Protein AF-A0A1B6YC57-F1 (afdb_monomer_lite)

Foldseek 3Di:
DDDPPPVPFQAAPCVPPVCVVVDDFFFKKKFFAVCQQCNVPRDDPVNQVVQDDVPDPGRIFIWGFHDADSRQKTWTQGPVRDIDITRNVRRVVRMDRPRVVVVVVVVVVVVVVVVVVVVVVVVVVVVVVVCVVCPPPPD

Sequence (139 aa):
MGFFKNDKKNKPPHTWYPAILHWQEGDTIYCRNISRAFGYKNAKTEDILKYMKPNEVIGKVRFIYKSINKDGSIYLTDPDDHLVQFEFWRFIKVSTNETLKSRLVEQKQQDSEGYMELMKNFQNAYNELEESDNPKRLK

Structure (mmCIF, N/CA/C/O backbone):
data_AF-A0A1B6YC57-F1
#
_entry.id   AF-A0A1B6YC57-F1
#
loop_
_atom_site.group_PDB
_atom_site.id
_atom_site.type_symbol
_atom_site.label_atom_id
_atom_site.label_alt_id
_atom_site.label_comp_id
_atom_site.label_asym_id
_atom_site.label_entity_id
_atom_site.label_seq_id
_atom_site.pdbx_PDB_ins_code
_atom_site.Cartn_x
_atom_site.Cartn_y
_atom_site.Cartn_z
_atom_site.occupancy
_atom_site.B_iso_or_equiv
_atom_site.auth_seq_id
_atom_site.auth_comp_id
_atom_site.auth_asym_id
_atom_site.auth_atom_id
_atom_site.pdbx_PDB_model_num
ATOM 1 N N . MET A 1 1 ? 25.781 -25.437 -7.365 1.00 37.38 1 MET A N 1
ATOM 2 C CA . MET A 1 1 ? 25.018 -24.183 -7.549 1.00 37.38 1 MET A CA 1
ATOM 3 C C . MET A 1 1 ? 23.542 -24.490 -7.343 1.00 37.38 1 MET A C 1
ATOM 5 O O . MET A 1 1 ? 22.966 -25.198 -8.156 1.00 37.38 1 MET A O 1
ATOM 9 N N . GLY A 1 2 ? 22.953 -24.062 -6.224 1.00 39.22 2 GLY A N 1
ATOM 10 C CA . GLY A 1 2 ? 21.532 -24.294 -5.954 1.00 39.22 2 GLY A CA 1
ATOM 11 C C . GLY A 1 2 ? 20.671 -23.352 -6.791 1.00 39.22 2 GLY A C 1
ATOM 12 O O . GLY A 1 2 ? 20.782 -22.134 -6.656 1.00 39.22 2 GLY A O 1
ATOM 13 N N . PHE A 1 3 ? 19.825 -23.901 -7.662 1.00 46.03 3 PHE A N 1
ATOM 14 C CA . PHE A 1 3 ? 18.772 -23.134 -8.318 1.00 46.03 3 PHE A CA 1
ATOM 15 C C . PHE A 1 3 ? 17.812 -22.628 -7.239 1.00 46.03 3 PHE A C 1
ATOM 17 O O . PHE A 1 3 ? 17.027 -23.401 -6.694 1.00 46.03 3 PHE A O 1
ATOM 24 N N . PHE A 1 4 ? 17.874 -21.334 -6.918 1.00 51.34 4 PHE A N 1
ATOM 25 C CA . PHE A 1 4 ? 16.827 -20.671 -6.146 1.00 51.34 4 PHE A CA 1
ATOM 26 C C . PHE A 1 4 ? 15.519 -20.769 -6.943 1.00 51.34 4 PHE A C 1
ATOM 28 O O . PHE A 1 4 ? 15.248 -19.946 -7.820 1.00 51.34 4 PHE A O 1
ATOM 35 N N . LYS A 1 5 ? 14.707 -21.796 -6.666 1.00 53.59 5 LYS A N 1
ATOM 36 C CA . LYS A 1 5 ? 13.315 -21.833 -7.107 1.00 53.59 5 LYS A CA 1
ATOM 37 C C . LYS A 1 5 ? 12.600 -20.711 -6.370 1.00 53.59 5 LYS A C 1
ATOM 39 O O . LYS A 1 5 ? 12.462 -20.722 -5.151 1.00 53.59 5 LYS A O 1
ATOM 44 N N . ASN A 1 6 ? 12.221 -19.674 -7.107 1.00 63.03 6 ASN A N 1
ATOM 45 C CA . ASN A 1 6 ? 11.411 -18.608 -6.549 1.00 63.03 6 ASN A CA 1
ATOM 46 C C . ASN A 1 6 ? 9.967 -19.112 -6.474 1.00 63.03 6 ASN A C 1
ATOM 48 O O . ASN A 1 6 ? 9.172 -18.840 -7.370 1.00 63.03 6 ASN A O 1
ATOM 52 N N . ASP A 1 7 ? 9.639 -19.838 -5.402 1.00 64.50 7 ASP A N 1
ATOM 53 C CA . ASP A 1 7 ? 8.321 -20.455 -5.166 1.00 64.50 7 ASP A CA 1
ATOM 54 C C . ASP A 1 7 ? 7.160 -19.450 -5.133 1.00 64.50 7 ASP A C 1
ATOM 56 O O . ASP A 1 7 ? 6.001 -19.854 -5.011 1.00 64.50 7 ASP A O 1
ATOM 60 N N . LYS A 1 8 ? 7.477 -18.150 -5.212 1.00 67.69 8 LYS A N 1
ATOM 61 C CA . LYS A 1 8 ? 6.558 -17.012 -5.178 1.00 67.69 8 LYS A CA 1
ATOM 62 C C . LYS A 1 8 ? 6.198 -16.441 -6.548 1.00 67.69 8 LYS A C 1
ATOM 64 O O . LYS A 1 8 ? 5.268 -15.645 -6.641 1.00 67.69 8 LYS A O 1
ATOM 69 N N . LYS A 1 9 ? 6.916 -16.826 -7.605 1.00 64.81 9 LYS A N 1
ATOM 70 C CA . LYS A 1 9 ? 6.659 -16.353 -8.970 1.00 64.81 9 LYS A CA 1
ATOM 71 C C . LYS A 1 9 ? 5.385 -17.019 -9.522 1.00 64.81 9 LYS A C 1
ATOM 73 O O . LYS A 1 9 ? 5.203 -18.216 -9.324 1.00 64.81 9 LYS A O 1
ATOM 78 N N . ASN A 1 10 ? 4.528 -16.256 -10.206 1.00 66.50 10 ASN A N 1
ATOM 79 C CA . ASN A 1 10 ? 3.285 -16.715 -10.860 1.00 66.50 10 ASN A CA 1
ATOM 80 C C . ASN A 1 10 ? 2.198 -17.296 -9.933 1.00 66.50 10 ASN A C 1
ATOM 82 O O . ASN A 1 10 ? 1.353 -18.065 -10.383 1.00 66.50 10 ASN A O 1
ATOM 86 N N . LYS A 1 11 ? 2.210 -16.967 -8.639 1.00 71.19 11 LYS A N 1
ATOM 87 C CA . LYS A 1 11 ? 1.123 -17.335 -7.722 1.00 71.19 11 LYS A CA 1
ATOM 88 C C . LYS A 1 11 ? 0.264 -16.116 -7.400 1.00 71.19 11 LYS A C 1
ATOM 90 O O . LYS A 1 11 ? 0.810 -15.008 -7.354 1.00 71.19 11 LYS A O 1
ATOM 95 N N . PRO A 1 12 ? -1.034 -16.312 -7.113 1.00 76.44 12 PRO A N 1
ATOM 96 C CA . PRO A 1 12 ? -1.928 -15.209 -6.829 1.00 76.44 12 PRO A CA 1
ATOM 97 C C . PRO A 1 12 ? -1.412 -14.322 -5.680 1.00 76.44 12 PRO A C 1
ATOM 99 O O . PRO A 1 12 ? -0.935 -14.829 -4.661 1.00 76.44 12 PRO A O 1
ATOM 102 N N . PRO A 1 13 ? -1.522 -12.992 -5.805 1.00 79.12 13 PRO A N 1
ATOM 103 C CA . PRO A 1 13 ? -1.069 -12.023 -4.803 1.00 79.12 13 PRO A CA 1
ATOM 104 C C . PRO A 1 13 ? -1.575 -12.278 -3.375 1.00 79.12 13 PRO A C 1
ATOM 106 O O . PRO A 1 13 ? -0.812 -12.187 -2.410 1.00 79.12 13 PRO A O 1
ATOM 109 N N . HIS A 1 14 ? -2.852 -12.648 -3.247 1.00 80.88 14 HIS A N 1
ATOM 110 C CA . HIS A 1 14 ? -3.526 -12.856 -1.964 1.00 80.88 14 HIS A CA 1
ATOM 111 C C . HIS A 1 14 ? -2.991 -14.068 -1.191 1.00 80.88 14 HIS A C 1
ATOM 113 O O . HIS A 1 14 ? -3.117 -14.109 0.028 1.00 80.88 14 HIS A O 1
ATOM 119 N N . THR A 1 15 ? -2.338 -15.023 -1.863 1.00 78.75 15 THR A N 1
ATOM 120 C CA . THR A 1 15 ? -1.729 -16.194 -1.213 1.00 78.75 15 THR A CA 1
ATOM 121 C C . THR A 1 15 ? -0.591 -15.800 -0.262 1.00 78.75 15 THR A C 1
ATOM 123 O O . THR A 1 15 ? -0.309 -16.509 0.697 1.00 78.75 15 THR A O 1
ATOM 126 N N . TRP A 1 16 ? 0.069 -14.665 -0.507 1.00 74.69 16 TRP A N 1
ATOM 127 C CA . TRP A 1 16 ? 1.249 -14.218 0.252 1.00 74.69 16 TRP A CA 1
ATOM 128 C C . TRP A 1 16 ? 1.012 -12.956 1.053 1.00 74.69 16 TRP A C 1
ATOM 130 O O . TRP A 1 16 ? 1.734 -12.675 2.007 1.00 74.69 16 TRP A O 1
ATOM 140 N N . TYR A 1 17 ? 0.065 -12.152 0.589 1.00 83.94 17 TYR A N 1
ATOM 141 C CA . TYR A 1 17 ? -0.240 -10.860 1.157 1.00 83.94 17 TYR A CA 1
ATOM 142 C C . TYR A 1 17 ? -1.760 -10.697 1.180 1.00 83.94 17 TYR A C 1
ATOM 144 O O . TYR A 1 17 ? -2.311 -10.027 0.307 1.00 83.94 17 TYR A O 1
ATOM 152 N N . PRO A 1 18 ? -2.454 -11.322 2.152 1.00 85.62 18 PRO A N 1
ATOM 153 C CA . PRO A 1 18 ? -3.917 -11.318 2.213 1.00 85.62 18 PRO A CA 1
ATOM 154 C C . PRO A 1 18 ? -4.513 -9.909 2.236 1.00 85.62 18 PRO A C 1
ATOM 156 O O . PRO A 1 18 ? -5.567 -9.674 1.658 1.00 85.62 18 PRO A O 1
ATOM 159 N N . ALA A 1 19 ? -3.787 -8.946 2.814 1.00 86.81 19 ALA A N 1
ATOM 160 C CA . ALA A 1 19 ? -4.196 -7.547 2.864 1.00 86.81 19 ALA A CA 1
ATOM 161 C C . ALA A 1 19 ? -4.426 -6.910 1.478 1.00 86.81 19 ALA A C 1
ATOM 163 O O . ALA A 1 19 ? -5.125 -5.904 1.405 1.00 86.81 19 ALA A O 1
ATOM 164 N N . ILE A 1 20 ? -3.909 -7.496 0.385 1.00 86.94 20 ILE A N 1
ATOM 165 C CA . ILE A 1 20 ? -4.200 -7.052 -0.992 1.00 86.94 20 ILE A CA 1
ATOM 166 C C . ILE A 1 20 ? -5.697 -7.090 -1.316 1.00 86.94 20 ILE A C 1
ATOM 168 O O . ILE A 1 20 ? -6.155 -6.319 -2.147 1.00 86.94 20 ILE A O 1
ATOM 172 N N . LEU A 1 21 ? -6.464 -7.961 -0.649 1.00 87.94 21 LEU A N 1
ATOM 173 C CA . LEU A 1 21 ? -7.912 -8.077 -0.838 1.00 87.94 21 LEU A CA 1
ATOM 174 C C . LEU A 1 21 ? -8.673 -6.829 -0.364 1.00 87.94 21 LEU A C 1
ATOM 176 O O . LEU A 1 21 ? -9.817 -6.634 -0.751 1.00 87.94 21 LEU A O 1
ATOM 180 N N . HIS A 1 22 ? -8.037 -5.982 0.449 1.00 91.56 22 HIS A N 1
ATOM 181 C CA . HIS A 1 22 ? -8.601 -4.719 0.933 1.00 91.56 22 HIS A CA 1
ATOM 182 C C . HIS A 1 22 ? -8.065 -3.495 0.176 1.00 91.56 22 HIS A C 1
ATOM 184 O O . HIS A 1 22 ? -8.318 -2.359 0.584 1.00 91.56 22 HIS A 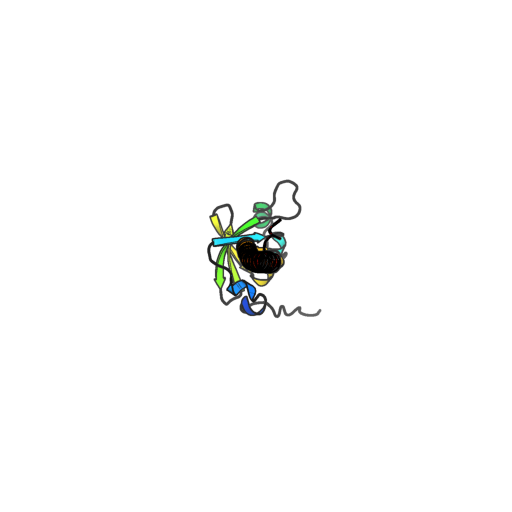O 1
ATOM 190 N N . TRP A 1 23 ? -7.276 -3.706 -0.882 1.00 93.44 23 TRP A N 1
ATOM 191 C CA . TRP A 1 23 ? -6.792 -2.617 -1.724 1.00 93.44 23 TRP A CA 1
ATOM 192 C C . TRP A 1 23 ? -7.885 -2.213 -2.704 1.00 93.44 23 TRP A C 1
ATOM 194 O O . TRP A 1 23 ? -8.570 -3.062 -3.273 1.00 93.44 23 TRP A O 1
ATOM 204 N N . GLN A 1 24 ? -8.031 -0.911 -2.904 1.00 95.25 24 GLN A N 1
ATOM 205 C CA . GLN A 1 24 ? -9.051 -0.316 -3.759 1.00 95.25 24 GLN A CA 1
ATOM 206 C C . GLN A 1 24 ? -8.380 0.533 -4.830 1.00 95.25 24 GLN A C 1
ATOM 208 O O . GLN A 1 24 ? -7.368 1.179 -4.550 1.00 95.25 24 GLN A O 1
ATOM 213 N N . GLU A 1 25 ? -8.920 0.526 -6.055 1.00 96.69 25 GLU A N 1
ATOM 214 C CA . GLU A 1 25 ? -8.461 1.454 -7.096 1.00 96.69 25 GLU A CA 1
ATOM 215 C C . GLU A 1 25 ? -8.479 2.888 -6.547 1.00 96.69 25 GLU A C 1
ATOM 217 O O . GLU A 1 25 ? -9.432 3.297 -5.887 1.00 96.69 25 GLU A O 1
ATOM 222 N N . GLY A 1 26 ? -7.403 3.634 -6.799 1.00 96.06 26 GLY A N 1
ATOM 223 C CA . GLY A 1 26 ? -7.209 4.973 -6.244 1.00 96.06 26 GLY A CA 1
ATOM 224 C C . GLY A 1 26 ? -6.394 5.007 -4.948 1.00 96.06 26 GLY A C 1
ATOM 225 O O . GLY A 1 26 ? -5.996 6.089 -4.526 1.00 96.06 26 GLY A O 1
ATOM 226 N N . ASP A 1 27 ? -6.087 3.860 -4.334 1.00 97.19 27 ASP A N 1
ATOM 227 C CA . ASP A 1 27 ? -5.239 3.816 -3.140 1.00 97.19 27 ASP A CA 1
ATOM 228 C C . ASP A 1 27 ? -3.833 4.370 -3.414 1.00 97.19 27 ASP A C 1
ATOM 230 O O . ASP A 1 27 ? -3.177 4.013 -4.396 1.00 97.19 27 ASP A O 1
ATOM 234 N N . THR A 1 28 ? -3.328 5.185 -2.489 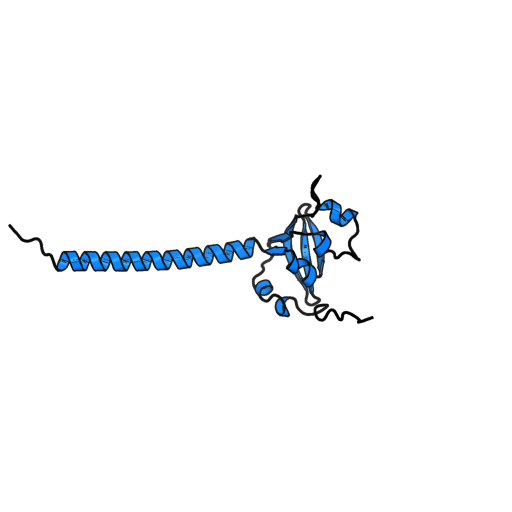1.00 97.25 28 THR A N 1
ATOM 235 C CA . THR A 1 28 ? -1.971 5.727 -2.545 1.00 97.25 28 THR A CA 1
ATOM 236 C C . THR A 1 28 ? -0.987 4.711 -1.989 1.00 97.25 28 THR A C 1
ATOM 238 O O . THR A 1 28 ? -1.029 4.339 -0.810 1.00 97.25 28 THR A O 1
ATOM 241 N N . ILE A 1 29 ? -0.054 4.279 -2.833 1.00 96.56 29 ILE A N 1
ATOM 242 C CA . ILE A 1 29 ? 0.971 3.300 -2.492 1.00 96.56 29 ILE A CA 1
ATOM 243 C C . ILE A 1 29 ? 2.338 3.968 -2.447 1.00 96.56 29 ILE A C 1
ATOM 245 O O . ILE A 1 29 ? 2.872 4.412 -3.461 1.00 96.56 29 ILE A O 1
ATOM 249 N N . TYR A 1 30 ? 2.945 3.990 -1.268 1.00 96.19 30 TYR A N 1
ATOM 250 C CA . TYR A 1 30 ? 4.283 4.524 -1.075 1.00 96.19 30 TYR A CA 1
ATOM 251 C C . TYR A 1 30 ? 5.339 3.432 -1.243 1.00 96.19 30 TYR A C 1
ATOM 253 O O . TYR A 1 30 ? 5.410 2.505 -0.435 1.00 96.19 30 TYR A O 1
ATOM 261 N N . CYS A 1 31 ? 6.181 3.558 -2.268 1.00 94.38 31 CYS A N 1
ATOM 262 C CA . CYS A 1 31 ? 7.342 2.707 -2.503 1.00 94.38 31 CYS A CA 1
ATOM 263 C C . CYS A 1 31 ? 8.603 3.371 -1.937 1.00 94.38 31 CYS A C 1
ATOM 265 O O . CYS A 1 31 ? 8.978 4.479 -2.323 1.00 94.38 31 CYS A O 1
ATOM 267 N N . ARG A 1 32 ? 9.281 2.669 -1.025 1.00 92.19 32 ARG A N 1
ATOM 268 C CA . ARG A 1 32 ? 10.486 3.151 -0.331 1.00 92.19 32 ARG A CA 1
ATOM 269 C C . ARG A 1 32 ? 11.777 2.872 -1.083 1.00 92.19 32 ARG A C 1
ATOM 271 O O . ARG A 1 32 ? 12.800 3.433 -0.711 1.00 92.19 32 ARG A O 1
ATOM 278 N N . ASN A 1 33 ? 11.759 1.949 -2.045 1.00 90.56 33 ASN A N 1
ATOM 279 C CA . ASN A 1 33 ? 12.940 1.565 -2.810 1.00 90.56 33 ASN A CA 1
ATOM 280 C C . ASN A 1 33 ? 12.549 1.056 -4.201 1.00 90.56 33 ASN A C 1
ATOM 282 O O . ASN A 1 33 ? 12.318 -0.140 -4.406 1.00 90.56 33 ASN A O 1
ATOM 286 N N . ILE A 1 34 ? 12.528 1.977 -5.160 1.00 88.75 34 ILE A N 1
ATOM 287 C CA . ILE A 1 34 ? 12.119 1.693 -6.535 1.00 88.75 34 ILE A CA 1
ATOM 288 C C . ILE A 1 34 ? 13.057 0.713 -7.254 1.00 88.75 34 ILE A C 1
ATOM 290 O O . ILE A 1 34 ? 12.600 -0.186 -7.957 1.00 88.75 34 ILE A O 1
ATOM 294 N N . SER A 1 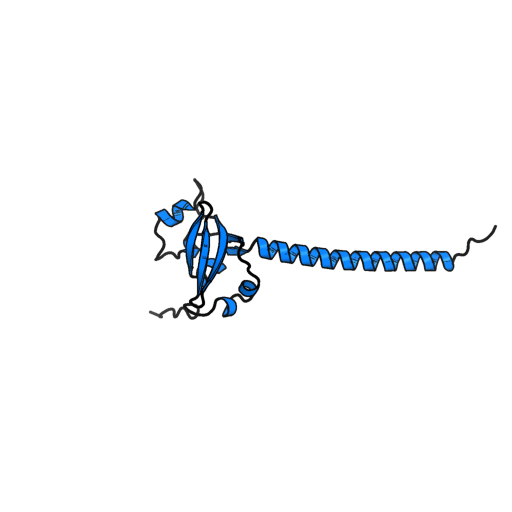35 ? 14.369 0.799 -7.004 1.00 86.00 35 SER A N 1
ATOM 295 C CA . SER A 1 35 ? 15.360 -0.097 -7.618 1.00 86.00 35 SER A CA 1
ATOM 296 C C . SER A 1 35 ? 15.089 -1.567 -7.275 1.00 86.00 35 SER A C 1
ATOM 298 O O . SER A 1 35 ? 15.163 -2.457 -8.125 1.00 86.00 35 SER A O 1
ATOM 300 N N . ARG A 1 36 ? 14.672 -1.827 -6.029 1.00 86.44 36 ARG A N 1
ATOM 301 C CA . ARG A 1 36 ? 14.308 -3.165 -5.558 1.00 86.44 36 ARG A CA 1
ATOM 302 C C . ARG A 1 36 ? 12.950 -3.628 -6.093 1.00 86.44 36 ARG A C 1
ATOM 304 O O . ARG A 1 36 ? 12.764 -4.836 -6.242 1.00 86.44 36 ARG A O 1
ATOM 311 N N . ALA A 1 37 ? 12.039 -2.704 -6.405 1.00 88.38 37 ALA A N 1
ATOM 312 C CA . ALA A 1 37 ? 10.755 -3.012 -7.032 1.00 88.38 37 ALA A CA 1
ATOM 313 C C . ALA A 1 37 ? 10.917 -3.495 -8.487 1.00 88.38 37 ALA A C 1
ATOM 315 O O . ALA A 1 37 ? 10.348 -4.528 -8.841 1.00 88.38 37 ALA A O 1
ATOM 316 N N . PHE A 1 38 ? 11.754 -2.830 -9.293 1.00 83.31 38 PHE A N 1
ATOM 317 C CA . PHE A 1 38 ? 12.126 -3.309 -10.636 1.00 83.31 38 PHE A CA 1
ATOM 318 C C . PHE A 1 38 ? 12.974 -4.596 -10.573 1.00 83.31 38 PHE A C 1
ATOM 320 O O . PHE A 1 38 ? 12.826 -5.529 -11.369 1.00 83.31 38 PHE A O 1
ATOM 327 N N . GLY A 1 39 ? 13.817 -4.697 -9.546 1.00 75.94 39 GLY A N 1
ATOM 328 C CA . GLY A 1 39 ? 14.734 -5.804 -9.323 1.00 75.94 39 GLY A CA 1
ATOM 329 C C . GLY A 1 39 ? 16.020 -5.649 -10.132 1.00 75.94 39 GLY A C 1
ATOM 330 O O . GLY A 1 39 ? 16.003 -5.397 -11.333 1.00 75.94 39 GLY A O 1
ATOM 331 N N . TYR A 1 40 ? 17.146 -5.871 -9.456 1.00 59.78 40 TYR A N 1
ATOM 332 C CA . TYR A 1 40 ? 18.496 -5.500 -9.898 1.00 59.78 40 TYR A CA 1
ATOM 333 C C . TYR A 1 40 ? 18.938 -5.994 -11.288 1.00 59.78 40 TYR A C 1
ATOM 335 O O . TYR A 1 40 ? 19.869 -5.432 -11.844 1.00 59.78 40 TYR A O 1
ATOM 343 N N . LYS A 1 41 ? 18.310 -7.036 -11.854 1.00 60.59 41 LYS A N 1
ATOM 344 C CA . LYS A 1 41 ? 18.661 -7.573 -13.184 1.00 60.59 41 LYS A CA 1
ATOM 345 C C . LYS A 1 41 ? 17.855 -6.988 -14.348 1.00 60.59 41 LYS A C 1
ATOM 347 O O . LYS A 1 41 ? 18.293 -7.121 -15.482 1.00 60.59 41 LYS A O 1
ATOM 352 N N . ASN A 1 42 ? 16.694 -6.387 -14.081 1.00 58.50 42 ASN A N 1
ATOM 353 C CA . ASN A 1 42 ? 15.748 -5.966 -15.124 1.00 58.50 42 ASN A CA 1
ATOM 354 C C . ASN A 1 42 ? 15.537 -4.447 -15.166 1.00 58.50 42 ASN A C 1
ATOM 356 O O . ASN A 1 42 ? 14.848 -3.959 -16.055 1.00 58.50 42 ASN A O 1
ATOM 360 N N . ALA A 1 43 ? 16.075 -3.711 -14.195 1.00 65.06 43 ALA A N 1
ATOM 361 C CA . ALA A 1 43 ? 15.881 -2.276 -14.098 1.00 65.06 43 ALA A CA 1
ATOM 362 C C . ALA A 1 43 ? 16.881 -1.544 -14.999 1.00 65.06 43 ALA A C 1
ATOM 364 O O . ALA A 1 43 ? 18.090 -1.674 -14.793 1.00 65.06 43 ALA A O 1
ATOM 365 N N . LYS A 1 44 ? 16.401 -0.763 -15.972 1.00 74.69 44 LYS A N 1
ATOM 366 C CA . LYS A 1 44 ? 17.269 0.202 -16.650 1.00 74.69 44 LYS A CA 1
ATOM 367 C C . LYS A 1 44 ? 17.577 1.331 -15.673 1.00 74.69 44 LYS A C 1
ATOM 369 O O . LYS A 1 44 ? 16.710 1.757 -14.911 1.00 74.69 44 LYS A O 1
ATOM 374 N N . THR A 1 45 ? 18.813 1.817 -15.691 1.00 76.88 45 THR A N 1
ATOM 375 C CA . THR A 1 45 ? 19.250 2.904 -14.804 1.00 76.88 45 THR A CA 1
ATOM 376 C C . THR A 1 45 ? 18.372 4.146 -14.970 1.00 76.88 45 THR A C 1
ATOM 378 O O . THR A 1 45 ? 17.998 4.756 -13.977 1.00 76.88 45 THR A O 1
ATOM 381 N N . GLU A 1 46 ? 17.974 4.465 -16.203 1.00 81.00 46 GLU A N 1
ATOM 382 C CA . GLU A 1 46 ? 17.086 5.588 -16.538 1.00 81.00 46 GLU A CA 1
ATOM 383 C C . GLU A 1 46 ? 15.722 5.491 -15.834 1.00 81.00 46 GLU A C 1
ATOM 385 O O . GLU A 1 46 ? 15.293 6.452 -15.195 1.00 81.00 46 GLU A O 1
ATOM 390 N N . ASP A 1 47 ? 15.093 4.309 -15.852 1.00 80.56 47 ASP A N 1
ATOM 391 C CA . ASP A 1 47 ? 13.791 4.065 -15.211 1.00 80.56 47 ASP A CA 1
ATOM 392 C C . ASP A 1 47 ? 13.856 4.245 -13.686 1.00 80.56 47 ASP A C 1
ATOM 394 O O . ASP A 1 47 ? 12.890 4.666 -13.055 1.00 80.56 47 ASP A O 1
ATOM 398 N N . ILE A 1 48 ? 15.002 3.928 -13.070 1.00 80.44 48 ILE A N 1
ATOM 399 C CA . ILE A 1 48 ? 15.225 4.140 -11.634 1.00 80.44 48 ILE A CA 1
ATOM 400 C C . ILE A 1 48 ? 15.475 5.622 -11.342 1.00 80.44 48 ILE A C 1
ATOM 402 O O . ILE A 1 48 ? 14.890 6.160 -10.399 1.00 80.44 48 ILE A O 1
ATOM 406 N N . LEU A 1 49 ? 16.344 6.266 -12.130 1.00 84.06 49 LEU A N 1
ATOM 407 C CA . LEU A 1 49 ? 16.751 7.660 -11.937 1.00 84.06 49 LEU A CA 1
ATOM 408 C C . LEU A 1 49 ? 15.566 8.620 -12.024 1.00 84.06 49 LEU A C 1
ATOM 410 O O . LEU A 1 49 ? 15.539 9.594 -11.275 1.00 84.06 49 LEU A O 1
ATOM 414 N N . LYS A 1 50 ? 14.555 8.298 -12.843 1.00 86.62 50 LYS A N 1
ATOM 415 C CA . LYS A 1 50 ? 13.274 9.018 -12.898 1.00 86.62 50 LYS A CA 1
ATOM 416 C C . LYS A 1 50 ? 12.670 9.280 -11.510 1.00 86.62 50 LYS A C 1
ATOM 418 O O . LYS A 1 50 ? 12.095 10.335 -11.269 1.00 86.62 50 LYS A O 1
ATOM 423 N N . TYR A 1 51 ? 12.807 8.327 -10.589 1.00 86.06 51 TYR A N 1
ATOM 424 C CA . TYR A 1 51 ? 12.195 8.377 -9.258 1.00 86.06 51 TYR A CA 1
ATOM 425 C C . TYR A 1 51 ? 13.196 8.710 -8.141 1.00 86.06 51 TYR A C 1
ATOM 427 O O . TYR A 1 51 ? 12.900 8.514 -6.958 1.00 86.06 51 TYR A O 1
ATOM 435 N N . MET A 1 52 ? 14.401 9.167 -8.491 1.00 85.19 52 MET A N 1
ATOM 436 C CA . MET A 1 52 ? 15.437 9.558 -7.538 1.00 85.19 52 MET A CA 1
ATOM 437 C C . MET A 1 52 ? 15.568 11.075 -7.499 1.00 85.19 52 MET A C 1
ATOM 439 O O . MET A 1 52 ? 15.749 11.729 -8.523 1.00 85.19 52 MET A O 1
ATOM 443 N N . LYS A 1 53 ? 15.514 11.649 -6.296 1.00 80.75 53 LYS A N 1
ATOM 444 C CA . LYS A 1 53 ? 15.850 13.061 -6.112 1.00 80.75 53 LYS A CA 1
ATOM 445 C C . LYS A 1 53 ? 17.367 13.266 -6.196 1.00 80.75 53 LYS A C 1
ATOM 447 O O . LYS A 1 53 ? 18.117 12.350 -5.842 1.00 80.75 53 LYS A O 1
ATOM 452 N N . PRO A 1 54 ? 17.835 14.470 -6.579 1.00 73.62 54 PRO A N 1
ATOM 453 C CA . PRO A 1 54 ? 19.247 14.820 -6.470 1.00 73.62 54 PRO A CA 1
ATOM 454 C C . PRO A 1 54 ? 19.749 14.544 -5.045 1.00 73.62 54 PRO A C 1
ATOM 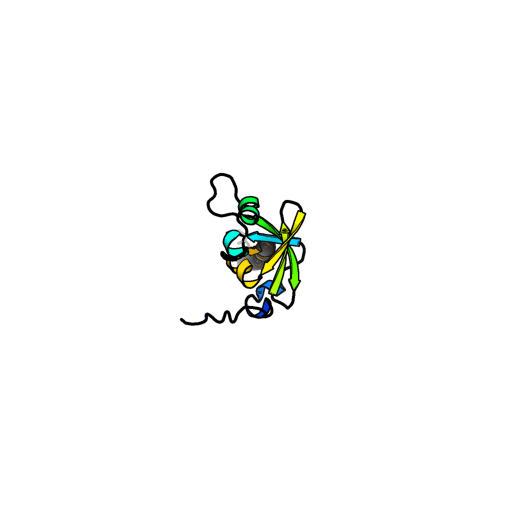456 O O . PRO A 1 54 ? 19.125 14.976 -4.077 1.00 73.62 54 PRO A O 1
ATOM 459 N N . ASN A 1 55 ? 20.859 13.811 -4.923 1.00 75.31 55 ASN A N 1
ATOM 460 C CA . ASN A 1 55 ? 21.490 13.378 -3.664 1.00 75.31 55 ASN A CA 1
ATOM 461 C C . ASN A 1 55 ? 20.779 12.266 -2.863 1.00 75.31 55 ASN A C 1
ATOM 463 O O . ASN A 1 55 ? 21.248 11.919 -1.778 1.00 75.31 55 ASN A O 1
ATOM 467 N N . GLU A 1 56 ? 19.699 11.657 -3.361 1.00 77.31 56 GLU A N 1
ATOM 468 C CA . GLU A 1 56 ? 19.156 10.441 -2.743 1.00 77.31 56 GLU A CA 1
ATOM 469 C C . GLU A 1 56 ? 19.803 9.181 -3.330 1.00 77.31 56 GLU A C 1
ATOM 471 O O . GLU A 1 56 ? 19.903 9.022 -4.539 1.00 77.31 56 GLU A O 1
ATOM 476 N N . VAL A 1 57 ? 20.204 8.244 -2.464 1.00 72.38 57 VAL A N 1
ATOM 477 C CA . VAL A 1 57 ? 20.730 6.922 -2.871 1.00 72.38 57 VAL A CA 1
ATOM 478 C C . VAL A 1 57 ? 19.593 5.932 -3.169 1.00 72.38 57 VAL A C 1
ATOM 480 O O . VAL A 1 57 ? 19.788 4.921 -3.838 1.00 72.38 57 VAL A O 1
ATOM 483 N N . ILE A 1 58 ? 18.383 6.209 -2.673 1.00 80.94 58 ILE A N 1
ATOM 484 C CA . ILE A 1 58 ? 17.224 5.323 -2.789 1.00 80.94 58 ILE A CA 1
ATOM 485 C C . ILE A 1 58 ? 16.053 6.109 -3.371 1.00 80.94 58 ILE A C 1
ATOM 487 O O . ILE A 1 58 ? 15.557 7.029 -2.726 1.00 80.94 58 ILE A O 1
ATOM 491 N N . GLY A 1 59 ? 15.581 5.702 -4.551 1.00 83.00 59 GLY A N 1
ATOM 492 C CA . GLY A 1 59 ? 14.386 6.281 -5.161 1.00 83.00 59 GLY A CA 1
ATOM 493 C C . GLY A 1 59 ? 13.125 5.923 -4.380 1.00 83.00 59 GLY A C 1
ATOM 494 O O . GLY A 1 59 ? 12.851 4.741 -4.126 1.00 83.00 59 GLY A O 1
ATOM 495 N N . LYS A 1 60 ? 12.375 6.956 -4.000 1.00 90.31 60 LYS A N 1
ATOM 496 C CA . LYS A 1 60 ? 11.105 6.873 -3.276 1.00 90.31 60 LYS A CA 1
ATOM 497 C C . LYS A 1 60 ? 10.029 7.519 -4.125 1.00 90.31 60 LYS A C 1
ATOM 499 O O . LYS A 1 60 ? 10.233 8.598 -4.669 1.00 90.31 60 LYS A O 1
ATOM 504 N N . VAL A 1 61 ? 8.861 6.900 -4.179 1.00 92.81 61 VAL A N 1
ATOM 505 C CA . VAL A 1 61 ? 7.780 7.379 -5.039 1.00 92.81 61 VAL A CA 1
ATOM 506 C C . VAL A 1 61 ? 6.432 6.955 -4.476 1.00 92.81 61 VAL A C 1
ATOM 508 O O . VAL A 1 61 ? 6.308 5.899 -3.850 1.00 92.81 61 VAL A O 1
ATOM 511 N N . ARG A 1 62 ? 5.429 7.809 -4.672 1.00 95.62 62 ARG A N 1
ATOM 512 C CA . ARG A 1 62 ? 4.026 7.471 -4.445 1.00 95.62 62 ARG A CA 1
ATOM 513 C C . ARG A 1 62 ? 3.385 7.133 -5.777 1.00 95.62 62 ARG A C 1
ATOM 515 O O . ARG A 1 62 ? 3.569 7.858 -6.746 1.00 95.62 62 ARG A O 1
ATOM 522 N N . PHE A 1 63 ? 2.654 6.036 -5.786 1.00 96.75 63 PHE A N 1
ATOM 523 C CA . PHE A 1 63 ? 1.877 5.567 -6.917 1.00 96.75 63 PHE A CA 1
ATOM 524 C C . PHE A 1 63 ? 0.398 5.558 -6.561 1.00 96.75 63 PHE A C 1
ATOM 526 O O . PHE A 1 63 ? 0.050 5.404 -5.390 1.00 96.75 63 PHE A O 1
ATOM 533 N N . ILE A 1 64 ? -0.456 5.616 -7.575 1.00 98.00 64 ILE A N 1
ATOM 534 C CA . ILE A 1 64 ? -1.881 5.329 -7.438 1.00 98.00 64 ILE A CA 1
ATOM 535 C C . ILE A 1 64 ? -2.136 3.893 -7.883 1.00 98.00 64 ILE A C 1
ATOM 537 O O . ILE A 1 64 ? -1.754 3.487 -8.982 1.00 98.00 64 ILE A O 1
ATOM 541 N N . TYR A 1 65 ? -2.762 3.101 -7.018 1.00 97.31 65 TYR A N 1
ATOM 542 C CA . TYR A 1 65 ? -3.112 1.724 -7.327 1.00 97.31 65 TYR A CA 1
ATOM 543 C C . TYR A 1 65 ? -4.216 1.660 -8.379 1.00 97.31 65 TYR A C 1
ATOM 545 O O . TYR A 1 65 ? -5.251 2.313 -8.241 1.00 97.31 65 TYR A O 1
ATOM 553 N N . LYS A 1 66 ? -4.000 0.834 -9.409 1.00 97.12 66 LYS A N 1
ATOM 554 C CA . LYS A 1 66 ? -4.999 0.544 -10.438 1.00 97.12 66 LYS A CA 1
ATOM 555 C C . LYS A 1 66 ? -5.556 -0.856 -10.295 1.00 97.12 66 LYS A C 1
ATOM 557 O O . LYS A 1 66 ? -6.734 -1.033 -10.010 1.00 97.12 66 LYS A O 1
ATOM 562 N N . SER A 1 67 ? -4.714 -1.862 -10.492 1.00 94.69 67 SER A N 1
ATOM 563 C CA . SER A 1 67 ? -5.175 -3.244 -10.482 1.00 94.69 67 SER A CA 1
ATOM 564 C C . SER A 1 67 ? -4.040 -4.225 -10.246 1.00 94.69 67 SER A C 1
ATOM 566 O O . SER A 1 67 ? -2.850 -3.892 -10.265 1.00 94.69 67 SER A O 1
ATOM 568 N N . ILE A 1 68 ? -4.428 -5.474 -10.034 1.00 92.19 68 ILE A N 1
ATOM 569 C CA . ILE A 1 68 ? -3.520 -6.597 -9.930 1.00 92.19 68 ILE A CA 1
ATOM 570 C C . ILE A 1 68 ? -4.093 -7.773 -10.710 1.00 92.19 68 ILE A C 1
ATOM 572 O O . ILE A 1 68 ? -5.297 -8.023 -10.667 1.00 92.19 68 ILE A O 1
ATOM 576 N N . ASN A 1 69 ? -3.246 -8.490 -11.443 1.00 88.94 69 ASN A N 1
ATOM 577 C CA . ASN A 1 69 ? -3.685 -9.648 -12.212 1.00 88.94 69 ASN A CA 1
ATOM 578 C C . ASN A 1 69 ? -3.345 -10.971 -11.508 1.00 88.94 69 ASN A C 1
ATOM 580 O O . ASN A 1 69 ? -2.544 -11.039 -10.569 1.00 88.94 69 ASN A O 1
ATOM 584 N N . LYS A 1 70 ? -3.969 -12.049 -11.993 1.00 82.75 70 LYS A N 1
ATOM 585 C CA . LYS A 1 70 ? -3.780 -13.415 -11.480 1.00 82.75 70 LYS A CA 1
ATOM 586 C C . LYS A 1 70 ? -2.333 -13.913 -11.582 1.00 82.75 70 LYS A C 1
ATOM 588 O O . LYS A 1 70 ? -1.922 -14.738 -10.773 1.00 82.75 70 LYS A O 1
ATOM 593 N N . ASP A 1 71 ? -1.563 -13.368 -12.522 1.00 83.81 71 ASP A N 1
ATOM 594 C CA . ASP A 1 71 ? -0.172 -13.749 -12.782 1.00 83.81 71 ASP A CA 1
ATOM 595 C C . ASP A 1 71 ? 0.815 -13.080 -11.808 1.00 83.81 71 ASP A C 1
ATOM 597 O O . ASP A 1 71 ? 2.018 -13.349 -11.837 1.00 83.81 71 ASP A O 1
ATOM 601 N N . GLY A 1 72 ? 0.320 -12.221 -10.910 1.00 84.25 72 GLY A N 1
ATOM 602 C CA . GLY A 1 72 ? 1.133 -11.543 -9.907 1.00 84.25 72 GLY A CA 1
ATOM 603 C C . GLY A 1 72 ? 1.828 -10.287 -10.429 1.00 84.25 72 GLY A C 1
ATOM 604 O O . GLY A 1 72 ? 2.873 -9.911 -9.897 1.00 84.25 72 GLY A O 1
ATOM 605 N N . SER A 1 73 ? 1.268 -9.635 -11.450 1.00 90.50 73 SER A N 1
ATOM 606 C CA . SER A 1 73 ? 1.649 -8.278 -11.856 1.00 90.50 73 SER A CA 1
ATOM 607 C C . SER A 1 73 ? 0.730 -7.249 -11.216 1.00 90.50 73 SER A C 1
ATOM 609 O O . SER A 1 73 ? -0.487 -7.436 -11.192 1.00 90.50 73 SER A O 1
ATOM 611 N N . ILE A 1 74 ? 1.321 -6.163 -10.727 1.00 93.12 74 ILE A N 1
ATOM 612 C CA . ILE A 1 74 ? 0.612 -4.991 -10.214 1.00 93.12 74 ILE A CA 1
ATOM 613 C C . ILE A 1 74 ? 0.759 -3.833 -11.199 1.00 93.12 74 ILE A C 1
ATOM 615 O O . ILE A 1 74 ? 1.857 -3.587 -11.703 1.00 93.12 74 ILE A O 1
ATOM 619 N N . TYR A 1 75 ? -0.351 -3.144 -11.450 1.00 95.31 75 TYR A N 1
ATOM 620 C CA . TYR A 1 75 ? -0.444 -1.974 -12.313 1.00 95.31 75 TYR A CA 1
ATOM 621 C C . TYR A 1 75 ? -0.709 -0.738 -11.465 1.00 95.31 75 TYR A C 1
ATOM 623 O O . TYR A 1 75 ? -1.578 -0.740 -10.586 1.00 95.31 75 TYR A O 1
ATOM 631 N N . LEU A 1 76 ? 0.064 0.306 -11.726 1.00 96.38 76 LEU A N 1
ATOM 632 C CA . LEU A 1 76 ? 0.105 1.521 -10.931 1.00 96.38 76 LEU A CA 1
ATOM 633 C C . LEU A 1 76 ? 0.208 2.734 -11.852 1.00 96.38 76 LEU A C 1
ATOM 635 O O . LEU A 1 76 ? 0.814 2.639 -12.915 1.00 96.38 76 LEU A O 1
ATOM 639 N N . THR A 1 77 ? -0.321 3.871 -11.423 1.00 97.25 77 THR A N 1
ATOM 640 C CA . THR A 1 77 ? -0.064 5.167 -12.059 1.00 97.25 77 THR A CA 1
ATOM 641 C C . THR A 1 77 ? 1.020 5.895 -11.275 1.00 97.25 77 THR A C 1
ATOM 643 O O . THR A 1 77 ? 0.959 5.956 -10.044 1.00 97.25 77 THR A O 1
ATOM 646 N N . ASP A 1 78 ? 2.043 6.382 -11.968 1.00 94.00 78 ASP A N 1
ATOM 647 C CA . ASP A 1 78 ? 3.128 7.157 -11.368 1.00 94.00 78 ASP A CA 1
ATOM 648 C C . ASP A 1 78 ? 2.787 8.658 -11.253 1.00 94.00 78 ASP A C 1
ATOM 650 O O . ASP A 1 78 ? 1.718 9.069 -11.696 1.00 94.00 78 ASP A O 1
ATOM 654 N N . PRO A 1 79 ? 3.640 9.486 -10.618 1.00 92.62 79 PRO A N 1
ATOM 655 C CA . PRO A 1 79 ? 3.358 10.915 -10.450 1.00 92.62 79 PRO A CA 1
ATOM 656 C C . PRO A 1 79 ? 3.236 11.713 -11.752 1.00 92.62 79 PRO A C 1
ATOM 658 O O . PRO A 1 79 ? 2.700 12.815 -11.720 1.00 92.62 79 PRO A O 1
ATOM 661 N N . ASP A 1 80 ? 3.738 11.176 -12.865 1.00 92.56 80 ASP A N 1
ATOM 662 C CA . ASP A 1 80 ? 3.664 11.799 -14.187 1.00 92.56 80 ASP A CA 1
ATOM 663 C C . ASP A 1 80 ? 2.500 11.210 -15.009 1.00 92.56 80 ASP A C 1
ATOM 665 O O . ASP A 1 80 ? 2.528 11.245 -16.237 1.00 92.56 80 ASP A O 1
ATOM 669 N N . ASP A 1 81 ? 1.518 10.598 -14.340 1.00 93.19 81 ASP A N 1
ATOM 670 C CA . ASP A 1 81 ? 0.341 9.945 -14.919 1.00 93.19 81 ASP A CA 1
ATOM 671 C C . ASP A 1 81 ? 0.633 8.786 -15.895 1.00 93.19 81 ASP A C 1
ATOM 673 O O . ASP A 1 81 ? -0.234 8.363 -16.667 1.00 93.19 81 ASP A O 1
ATOM 677 N N . HIS A 1 82 ? 1.822 8.180 -15.826 1.00 93.50 82 HIS A N 1
ATOM 678 C CA . HIS A 1 82 ? 2.140 7.008 -16.641 1.00 93.50 82 HIS A CA 1
ATOM 679 C C . HIS A 1 82 ? 1.700 5.712 -15.963 1.00 93.50 82 HIS A C 1
ATOM 681 O O . HIS A 1 82 ? 1.959 5.475 -14.779 1.00 93.50 82 HIS A O 1
ATOM 687 N N . LEU A 1 83 ? 1.086 4.821 -16.747 1.00 93.81 83 LEU A N 1
ATOM 688 C CA . LEU A 1 83 ? 0.796 3.459 -16.315 1.00 93.81 83 LEU A CA 1
ATOM 689 C C . LEU A 1 83 ? 2.085 2.631 -16.313 1.00 93.81 83 LEU A C 1
ATOM 691 O O . LEU A 1 83 ? 2.716 2.433 -17.351 1.00 93.81 83 LEU A O 1
ATOM 695 N N . VAL A 1 84 ? 2.441 2.102 -15.149 1.00 92.56 84 VAL A N 1
ATOM 696 C CA . VAL A 1 84 ? 3.629 1.275 -14.940 1.00 92.56 84 VAL A CA 1
ATOM 697 C C . VAL A 1 84 ? 3.255 -0.085 -14.358 1.00 92.56 84 VAL A C 1
ATOM 699 O O . VAL A 1 84 ? 2.243 -0.246 -13.670 1.00 92.56 84 VAL A O 1
ATOM 702 N N . GLN A 1 85 ? 4.090 -1.084 -14.640 1.00 92.56 85 GLN A N 1
ATOM 703 C CA . GLN A 1 85 ? 3.870 -2.473 -14.247 1.00 92.56 85 GLN A CA 1
ATOM 704 C C . GLN A 1 85 ? 5.055 -3.004 -13.440 1.00 92.56 85 GLN A C 1
ATOM 706 O O . GLN A 1 85 ? 6.211 -2.839 -13.829 1.00 92.56 85 GLN A O 1
ATOM 711 N N . PHE A 1 86 ? 4.764 -3.727 -12.355 1.00 91.38 86 PHE A N 1
ATOM 712 C CA . PHE A 1 86 ? 5.772 -4.415 -11.545 1.00 91.38 86 PHE A CA 1
ATOM 713 C C . PHE A 1 86 ? 5.380 -5.862 -11.235 1.00 91.38 86 PHE A C 1
ATOM 715 O O . PHE A 1 86 ? 4.202 -6.221 -11.216 1.00 91.38 86 PHE A O 1
ATOM 722 N N . GLU A 1 87 ? 6.370 -6.694 -10.893 1.00 90.25 87 GLU A N 1
ATOM 723 C CA . GLU A 1 87 ? 6.109 -7.970 -10.217 1.00 90.25 87 GLU A CA 1
ATOM 724 C C . GLU A 1 87 ? 5.632 -7.688 -8.781 1.00 90.25 87 GLU A C 1
ATOM 726 O O . GLU A 1 87 ? 6.394 -7.183 -7.948 1.00 90.25 87 GLU A O 1
ATOM 731 N N . PHE A 1 88 ? 4.390 -8.059 -8.460 1.00 90.19 88 PHE A N 1
ATOM 732 C CA . PHE A 1 88 ? 3.746 -7.753 -7.181 1.00 90.19 88 PHE A CA 1
ATOM 733 C C . PHE A 1 88 ? 4.585 -8.182 -5.976 1.00 90.19 88 PHE A C 1
ATOM 735 O O . PHE A 1 88 ? 4.808 -7.398 -5.057 1.00 90.19 88 PHE A O 1
ATOM 742 N N . TRP A 1 89 ? 5.106 -9.412 -5.985 1.00 87.50 89 TRP A N 1
ATOM 743 C CA . TRP A 1 89 ? 5.857 -9.962 -4.852 1.00 87.50 89 TRP A CA 1
ATOM 744 C C . TRP A 1 89 ? 7.168 -9.210 -4.566 1.00 87.50 89 TRP A C 1
ATOM 746 O O . TRP A 1 89 ? 7.671 -9.275 -3.441 1.00 87.50 89 TRP A O 1
ATOM 756 N N . ARG A 1 90 ? 7.751 -8.528 -5.565 1.00 89.06 90 ARG A N 1
ATOM 757 C CA . ARG A 1 90 ? 8.915 -7.646 -5.368 1.00 89.06 90 ARG A CA 1
ATOM 758 C C . ARG A 1 90 ? 8.463 -6.308 -4.830 1.00 89.06 90 ARG A C 1
ATOM 760 O O . ARG A 1 90 ? 8.995 -5.853 -3.821 1.00 89.06 90 ARG A O 1
ATOM 767 N N . PHE A 1 91 ? 7.467 -5.732 -5.492 1.00 91.75 91 PHE A N 1
ATOM 768 C CA . PHE A 1 91 ? 6.937 -4.419 -5.179 1.00 91.75 91 PHE A CA 1
ATOM 769 C C . PHE A 1 91 ? 6.434 -4.348 -3.732 1.00 91.75 91 PHE A C 1
ATOM 771 O O . PHE A 1 91 ? 6.861 -3.492 -2.965 1.00 91.75 91 PHE A O 1
ATOM 778 N N . ILE A 1 92 ? 5.625 -5.316 -3.297 1.00 90.94 92 ILE A N 1
ATOM 779 C CA . ILE A 1 92 ? 5.005 -5.297 -1.966 1.00 90.94 92 ILE A CA 1
ATOM 780 C C . ILE A 1 92 ? 6.014 -5.372 -0.808 1.00 90.94 92 ILE A C 1
ATOM 782 O O . ILE A 1 92 ? 5.731 -4.903 0.288 1.00 90.94 92 ILE A O 1
ATOM 786 N N . LYS A 1 93 ? 7.224 -5.906 -1.034 1.00 90.44 93 LYS A N 1
ATOM 787 C CA . LYS A 1 93 ? 8.281 -5.970 -0.003 1.00 90.44 93 LYS A CA 1
ATOM 788 C C . LYS A 1 93 ? 8.861 -4.607 0.354 1.00 90.44 93 LYS A C 1
ATOM 790 O O . LYS A 1 93 ? 9.525 -4.482 1.380 1.00 90.44 93 LYS A O 1
ATOM 795 N N . VAL A 1 94 ? 8.693 -3.626 -0.525 1.00 92.12 94 VAL A N 1
ATOM 796 C CA . VAL A 1 94 ? 9.272 -2.285 -0.389 1.00 92.12 94 VAL A CA 1
ATOM 797 C C . VAL A 1 94 ? 8.217 -1.190 -0.421 1.00 92.12 94 VAL A C 1
ATOM 799 O O . VAL A 1 94 ? 8.571 -0.013 -0.431 1.00 92.12 94 VAL A O 1
ATOM 802 N N . SER A 1 95 ? 6.942 -1.572 -0.391 1.00 93.31 95 SER A N 1
ATOM 803 C CA . SER A 1 95 ? 5.822 -0.658 -0.542 1.00 93.31 95 SER A CA 1
ATOM 804 C C . SER A 1 95 ? 4.838 -0.768 0.615 1.00 93.31 95 SER A C 1
ATOM 806 O O . SER A 1 95 ? 4.719 -1.798 1.275 1.00 93.31 95 SER A O 1
ATOM 808 N N . THR A 1 96 ? 4.124 0.318 0.880 1.00 94.56 96 THR A N 1
ATOM 809 C CA . THR A 1 96 ? 3.049 0.385 1.872 1.00 94.56 96 THR A CA 1
ATOM 810 C C . THR A 1 96 ? 1.849 1.091 1.256 1.00 94.56 96 THR A C 1
ATOM 812 O O . THR A 1 96 ? 2.012 2.154 0.667 1.00 94.56 96 THR A O 1
ATOM 815 N N . ASN A 1 97 ? 0.655 0.517 1.405 1.00 95.88 97 ASN A N 1
ATOM 816 C CA . ASN A 1 97 ? -0.594 1.190 1.056 1.00 95.88 97 ASN A CA 1
ATOM 817 C C . ASN A 1 97 ? -0.930 2.199 2.168 1.00 95.88 97 ASN A C 1
ATOM 819 O O . ASN A 1 97 ? -1.326 1.804 3.268 1.00 95.88 97 ASN A O 1
ATOM 823 N N . GLU A 1 98 ? -0.675 3.483 1.912 1.00 96.00 98 GLU A N 1
ATOM 824 C CA . GLU A 1 98 ? -0.885 4.562 2.883 1.00 96.00 98 GLU A CA 1
ATOM 825 C C . GLU A 1 98 ? -2.382 4.783 3.126 1.00 96.00 98 GLU A C 1
ATOM 827 O O . GLU A 1 98 ? -2.788 4.928 4.279 1.00 96.00 98 GLU A O 1
ATOM 832 N N . THR A 1 99 ? -3.208 4.706 2.078 1.00 96.25 99 THR A N 1
ATOM 833 C CA . THR A 1 99 ? -4.662 4.888 2.187 1.00 96.25 99 THR A CA 1
ATOM 834 C C . THR A 1 99 ? -5.307 3.782 3.019 1.00 96.25 99 THR A C 1
ATOM 836 O O . THR A 1 99 ? -6.045 4.073 3.956 1.00 96.25 99 THR A O 1
ATOM 839 N N . LEU A 1 100 ? -4.976 2.512 2.763 1.00 95.56 100 LEU A N 1
ATOM 840 C CA . LEU A 1 100 ? -5.453 1.397 3.586 1.00 95.56 100 LEU A CA 1
ATOM 841 C C . LEU A 1 100 ? -5.015 1.556 5.044 1.00 95.56 100 LEU A C 1
ATOM 843 O O . LEU A 1 100 ? -5.795 1.294 5.955 1.00 95.56 100 LEU A O 1
ATOM 847 N N . LYS A 1 101 ? -3.774 1.999 5.280 1.00 94.69 101 LYS A N 1
ATOM 848 C CA . LYS A 1 101 ? -3.296 2.255 6.639 1.00 94.69 101 LYS A CA 1
ATOM 849 C C . LYS A 1 101 ? -4.110 3.359 7.322 1.00 94.69 101 LYS A C 1
ATOM 851 O O . LYS A 1 101 ? -4.421 3.192 8.495 1.00 94.69 101 LYS A O 1
ATOM 856 N N . SER A 1 102 ? -4.466 4.429 6.606 1.00 94.81 102 SER A N 1
ATOM 857 C CA . SER A 1 102 ? -5.339 5.496 7.122 1.00 94.81 102 SER A CA 1
ATOM 858 C C . SER A 1 102 ? -6.714 4.950 7.491 1.00 94.81 102 SER A C 1
ATOM 860 O O . SER A 1 102 ? -7.110 5.070 8.644 1.00 94.81 102 SER A O 1
ATOM 862 N N . ARG A 1 103 ? -7.369 4.220 6.573 1.00 94.94 103 ARG A N 1
ATOM 863 C CA . ARG A 1 103 ? -8.684 3.598 6.820 1.00 94.94 103 ARG A CA 1
ATOM 864 C C . ARG A 1 103 ? -8.688 2.715 8.073 1.00 94.94 103 ARG A C 1
ATOM 866 O O . ARG A 1 103 ? -9.611 2.770 8.876 1.00 94.94 103 ARG A O 1
ATOM 873 N N . LEU A 1 104 ? -7.634 1.919 8.273 1.00 93.44 104 LEU A N 1
ATOM 874 C CA . LEU A 1 104 ? -7.496 1.067 9.461 1.00 93.44 104 LEU A CA 1
ATOM 875 C C . LEU A 1 104 ? -7.252 1.860 10.755 1.00 93.44 104 LEU A C 1
ATOM 877 O O . LEU A 1 104 ? -7.577 1.371 11.835 1.00 93.44 104 LEU A O 1
ATOM 881 N N . VAL A 1 105 ? -6.633 3.039 10.678 1.00 93.50 105 VAL A N 1
ATOM 882 C CA . VAL A 1 105 ? -6.453 3.929 11.836 1.00 93.50 105 VAL A CA 1
ATOM 883 C C . VAL A 1 105 ? -7.764 4.636 12.168 1.00 93.50 105 VAL A C 1
ATOM 885 O O . VAL A 1 105 ? -8.139 4.661 13.334 1.00 93.50 105 VAL A O 1
ATOM 888 N N . GLU A 1 106 ? -8.479 5.133 11.160 1.00 92.19 106 GLU A N 1
ATOM 889 C CA . GLU A 1 106 ? -9.801 5.754 11.308 1.00 92.19 106 GLU A CA 1
ATOM 890 C C . GLU A 1 106 ? -10.803 4.788 11.945 1.00 92.19 106 GLU A C 1
ATOM 892 O O . GLU A 1 106 ? -11.487 5.151 12.896 1.00 92.19 106 GLU A O 1
ATOM 897 N N . GLN A 1 107 ? -10.822 3.525 11.509 1.00 91.88 107 GLN A N 1
ATOM 898 C CA . GLN A 1 107 ? -11.667 2.500 12.124 1.00 91.88 107 GLN A CA 1
ATOM 899 C C . GLN A 1 107 ? -11.339 2.301 13.613 1.00 91.88 107 GLN A C 1
ATOM 901 O O . GLN A 1 107 ? -12.231 2.297 14.453 1.00 91.88 107 GLN A O 1
ATOM 906 N N . LYS A 1 108 ? -10.050 2.207 13.968 1.00 91.50 108 LYS A N 1
ATOM 907 C CA . LYS A 1 108 ? -9.631 2.085 15.375 1.00 91.50 108 LYS A CA 1
ATOM 908 C C . LYS A 1 108 ? -9.987 3.314 16.206 1.00 91.50 108 LYS A C 1
ATOM 910 O O . LYS A 1 108 ? -10.243 3.185 17.400 1.00 91.50 108 LYS A O 1
ATOM 915 N N . GLN A 1 109 ? -9.954 4.497 15.598 1.00 91.31 109 GLN A N 1
ATOM 916 C CA . GLN A 1 109 ? -10.378 5.725 16.256 1.00 91.31 109 GLN A CA 1
ATOM 917 C C . GLN A 1 109 ? -11.880 5.679 16.558 1.00 91.31 109 GLN A C 1
ATOM 919 O O . GLN A 1 109 ? -12.260 5.933 17.696 1.00 91.31 109 GLN A O 1
ATOM 924 N N . GLN A 1 110 ? -12.709 5.289 15.587 1.00 90.31 110 GLN A N 1
ATOM 925 C CA . GLN A 1 110 ? -14.156 5.135 15.776 1.00 90.31 110 GLN A CA 1
ATOM 926 C C . GLN A 1 110 ? -14.482 4.115 16.877 1.00 90.31 110 GLN A C 1
ATOM 928 O O . GLN A 1 110 ? -15.300 4.388 17.754 1.00 90.31 110 GLN A O 1
ATOM 933 N N . ASP A 1 111 ? -13.784 2.976 16.898 1.00 86.81 111 ASP A N 1
ATOM 934 C CA . ASP A 1 111 ? -13.945 1.972 17.957 1.00 86.81 111 ASP A CA 1
ATOM 935 C C . ASP A 1 111 ? -13.586 2.543 19.345 1.00 86.81 111 ASP A C 1
ATOM 937 O O . ASP A 1 111 ? -14.240 2.246 20.348 1.00 86.81 111 ASP A O 1
ATOM 941 N N . SER A 1 112 ? -12.563 3.404 19.415 1.00 87.50 112 SER A N 1
ATOM 942 C CA . SER A 1 112 ? -12.179 4.089 20.652 1.00 87.50 112 SER A CA 1
ATOM 943 C C . SER A 1 112 ? -13.211 5.128 21.097 1.00 87.50 112 SER A C 1
ATOM 945 O O . SER A 1 112 ? -13.396 5.311 22.300 1.00 87.50 112 SER A O 1
ATOM 947 N N . GLU A 1 113 ? -13.869 5.820 20.168 1.00 87.25 113 GLU A N 1
ATOM 948 C CA . GLU A 1 113 ? -14.928 6.788 20.477 1.00 87.25 113 GLU A CA 1
ATOM 949 C C . GLU A 1 113 ? -16.140 6.092 21.111 1.00 87.25 113 GLU A C 1
ATOM 951 O O . GLU A 1 113 ? -16.636 6.555 22.140 1.00 87.25 113 GLU A O 1
ATOM 956 N N . GLY A 1 114 ? -16.534 4.922 20.595 1.00 84.06 114 GLY A N 1
ATOM 957 C CA . GLY A 1 114 ? -17.591 4.106 21.205 1.00 84.06 114 GLY A CA 1
ATOM 958 C C . GLY A 1 114 ? -17.258 3.662 22.636 1.00 84.06 114 GLY A C 1
ATOM 959 O O . GLY A 1 114 ? -18.116 3.685 23.520 1.00 84.06 114 GLY A O 1
ATOM 960 N N . TYR A 1 115 ? -15.994 3.324 22.907 1.00 82.25 115 TYR A N 1
ATOM 961 C CA . TYR A 1 115 ? -15.546 3.007 24.266 1.00 82.25 115 TYR A CA 1
ATOM 962 C C . TYR A 1 115 ? -15.628 4.220 25.210 1.00 82.25 115 TYR A C 1
ATOM 964 O O . TYR A 1 115 ? -16.067 4.092 26.354 1.00 82.25 115 TYR A O 1
ATOM 972 N N . MET A 1 116 ? -15.258 5.412 24.735 1.00 87.19 116 MET A N 1
ATOM 973 C CA . MET A 1 116 ? -15.347 6.646 25.524 1.00 87.19 116 MET A CA 1
ATOM 974 C C . MET A 1 116 ? -16.796 7.033 25.841 1.00 87.19 116 MET A C 1
ATOM 976 O O . MET A 1 116 ? -17.081 7.481 26.953 1.00 87.19 116 MET A O 1
ATOM 980 N N . GLU A 1 117 ? -17.719 6.842 24.898 1.00 89.75 117 GLU A N 1
ATOM 981 C CA . GLU A 1 117 ? -19.149 7.072 25.122 1.00 89.75 117 GLU A CA 1
ATOM 982 C C . GLU A 1 117 ? -19.709 6.127 26.194 1.00 89.75 117 GLU A C 1
ATOM 984 O O . GLU A 1 117 ? -20.388 6.571 27.122 1.00 89.75 117 GLU A O 1
ATOM 989 N N . LEU A 1 118 ? -19.345 4.843 26.136 1.00 89.50 118 LEU A N 1
ATOM 990 C CA . LEU A 1 118 ? -19.697 3.866 27.163 1.00 89.50 118 LEU A CA 1
ATOM 991 C C . LEU A 1 118 ? -19.185 4.298 28.548 1.00 89.50 118 LEU A C 1
ATOM 993 O O . LEU A 1 118 ? -19.947 4.292 29.515 1.00 89.50 118 LEU A O 1
ATOM 997 N N . MET A 1 119 ? -17.917 4.713 28.647 1.00 89.19 119 MET A N 1
ATOM 998 C CA . MET A 1 119 ? -17.343 5.207 29.904 1.00 89.19 119 MET A CA 1
ATOM 999 C C . MET A 1 119 ? -18.088 6.433 30.437 1.00 89.19 119 MET A C 1
ATOM 1001 O O . MET A 1 119 ? -18.350 6.519 31.636 1.00 89.19 119 MET A O 1
ATOM 1005 N N . LYS A 1 120 ? -18.462 7.366 29.556 1.00 90.75 120 LYS A N 1
ATOM 1006 C CA . LYS A 1 120 ? -19.237 8.552 29.933 1.00 90.75 120 LYS A CA 1
ATOM 1007 C C . LYS A 1 120 ? -20.611 8.170 30.485 1.00 90.75 120 LYS A C 1
ATOM 1009 O O . LYS A 1 120 ? -21.024 8.719 31.502 1.00 90.75 120 LYS A O 1
ATOM 1014 N N . ASN A 1 121 ? -21.283 7.203 29.866 1.00 91.81 121 ASN A N 1
ATOM 1015 C CA . ASN A 1 121 ? -22.574 6.706 30.341 1.00 91.81 121 ASN A CA 1
ATOM 1016 C C . ASN A 1 121 ? -22.454 6.022 31.709 1.00 91.81 121 ASN A C 1
ATOM 1018 O O . ASN A 1 121 ? -23.275 6.280 32.585 1.00 91.81 121 ASN A O 1
ATOM 1022 N N . PHE A 1 122 ? -21.406 5.219 31.929 1.00 90.81 122 PHE A N 1
ATOM 1023 C CA . PHE A 1 122 ? -21.134 4.637 33.246 1.00 90.81 122 PHE A CA 1
ATOM 1024 C C . PHE A 1 122 ? -20.877 5.702 34.311 1.00 90.81 122 PHE A C 1
ATOM 1026 O O . PHE A 1 122 ? -21.424 5.604 35.406 1.00 90.81 122 PHE A O 1
ATOM 1033 N N . GLN A 1 123 ? -20.082 6.727 33.996 1.00 87.31 123 GLN A N 1
ATOM 1034 C CA . GLN A 1 123 ? -19.808 7.810 34.938 1.00 87.31 123 GLN A CA 1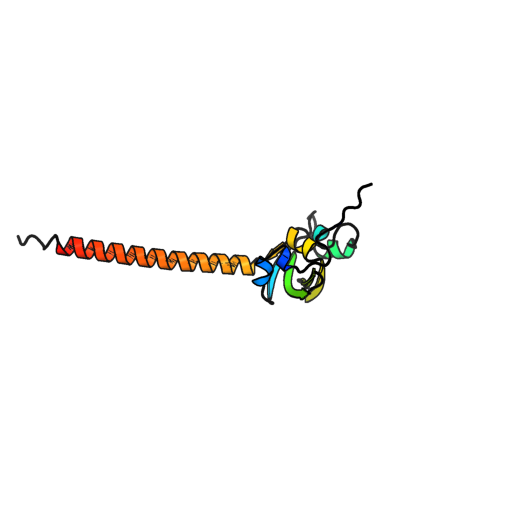
ATOM 1035 C C . GLN A 1 123 ? -21.074 8.605 35.269 1.00 87.31 123 GLN A C 1
ATOM 1037 O O . GLN A 1 123 ? -21.295 8.931 36.429 1.00 87.31 123 GLN A O 1
ATOM 1042 N N . ASN A 1 124 ? -21.919 8.890 34.275 1.00 89.88 124 ASN A N 1
ATOM 1043 C CA . ASN A 1 124 ? -23.192 9.573 34.500 1.00 89.88 124 ASN A CA 1
ATOM 1044 C C . ASN A 1 124 ? -24.118 8.744 35.398 1.00 89.88 124 ASN A C 1
ATOM 1046 O O . ASN A 1 124 ? -24.607 9.265 36.391 1.00 89.88 124 ASN A O 1
ATOM 1050 N N . ALA A 1 125 ? -24.292 7.451 35.105 1.00 87.44 125 ALA A N 1
ATOM 1051 C CA . ALA A 1 125 ? -25.112 6.562 35.928 1.00 87.44 125 ALA A CA 1
ATOM 1052 C C . ALA A 1 125 ? -24.570 6.436 37.362 1.00 87.44 125 ALA A C 1
ATOM 1054 O O . ALA A 1 125 ? -25.341 6.411 38.316 1.00 87.44 125 ALA A O 1
ATOM 1055 N N . TYR A 1 126 ? -23.245 6.387 37.527 1.00 87.44 126 TYR A N 1
ATOM 1056 C CA . TYR A 1 126 ? -22.609 6.398 38.844 1.00 87.44 126 TYR A CA 1
ATOM 1057 C C . TYR A 1 126 ? -22.893 7.703 39.601 1.00 87.44 126 TYR A C 1
ATOM 1059 O O . TYR A 1 126 ? -23.292 7.651 40.760 1.00 87.44 126 TYR A O 1
ATOM 1067 N N . ASN A 1 127 ? -22.740 8.857 38.946 1.00 86.94 127 ASN A N 1
ATOM 1068 C CA . ASN A 1 127 ? -23.028 10.158 39.552 1.00 86.94 127 ASN A CA 1
ATOM 1069 C C . ASN A 1 127 ? -24.511 10.278 39.944 1.00 86.94 127 ASN A C 1
ATOM 1071 O O . ASN A 1 127 ? -24.812 10.742 41.036 1.00 86.94 127 ASN A O 1
ATOM 1075 N N . GLU A 1 128 ? -25.436 9.829 39.089 1.00 83.31 128 GLU A N 1
ATOM 1076 C CA . GLU A 1 128 ? -26.877 9.814 39.382 1.00 83.31 128 GLU A CA 1
ATOM 1077 C C . GLU A 1 128 ? -27.207 8.918 40.586 1.00 83.31 128 GLU A C 1
ATOM 1079 O O . GLU A 1 128 ? -28.011 9.295 41.440 1.00 83.31 128 GLU A O 1
ATOM 1084 N N . LEU A 1 129 ? -26.562 7.751 40.691 1.00 81.56 129 LEU A N 1
ATOM 1085 C CA . LEU A 1 129 ? -26.696 6.864 41.847 1.00 81.56 129 LEU A CA 1
ATOM 1086 C C . LEU A 1 129 ? -26.155 7.518 43.122 1.00 81.56 129 LEU A C 1
ATOM 1088 O O . LEU A 1 129 ? -26.846 7.522 44.138 1.00 81.56 129 LEU A O 1
ATOM 1092 N N . GLU A 1 130 ? -24.970 8.125 43.065 1.00 80.31 130 GLU A N 1
ATOM 1093 C CA . GLU A 1 130 ? -24.366 8.835 44.196 1.00 80.31 130 GLU A CA 1
ATOM 1094 C C . GLU A 1 130 ? -25.222 10.031 44.653 1.00 80.31 130 GLU A C 1
ATOM 1096 O O . GLU A 1 130 ? -25.392 10.254 45.854 1.00 80.31 130 GLU A O 1
ATOM 1101 N N . GLU A 1 131 ? -25.821 10.771 43.715 1.00 77.94 131 GLU A N 1
ATOM 1102 C CA . GLU A 1 131 ? -26.773 11.848 44.007 1.00 77.94 131 GLU A CA 1
ATOM 1103 C C . GLU A 1 131 ? -28.080 11.323 44.620 1.00 77.94 131 GLU A C 1
ATOM 1105 O O . GLU A 1 131 ? -28.653 11.975 45.497 1.00 77.94 131 GLU A O 1
ATOM 1110 N N . SER A 1 132 ? -28.545 10.141 44.201 1.00 71.00 132 SER A N 1
ATOM 1111 C CA . SER A 1 132 ? -29.745 9.506 44.758 1.00 71.00 132 SER A CA 1
ATOM 1112 C C . SER A 1 132 ? -29.531 8.937 46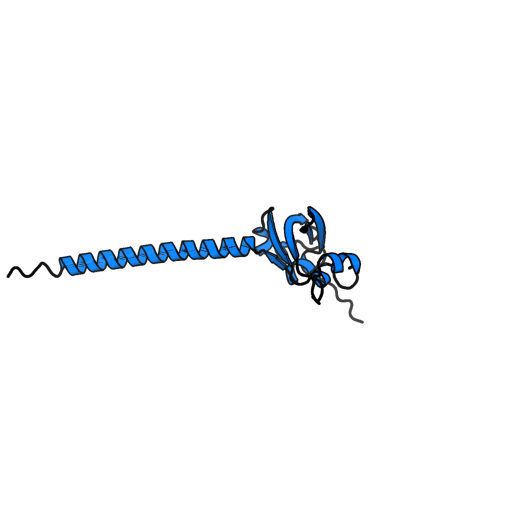.168 1.00 71.00 132 SER A C 1
ATOM 1114 O O . SER A 1 132 ? -30.433 9.034 47.003 1.00 71.00 132 SER A O 1
ATOM 1116 N N . ASP A 1 133 ? -28.330 8.423 46.460 1.00 61.50 133 ASP A N 1
ATOM 1117 C CA . ASP A 1 133 ? -27.942 7.879 47.769 1.00 61.50 133 ASP A CA 1
ATOM 1118 C C . ASP A 1 133 ? -27.554 8.977 48.780 1.00 61.50 133 ASP A C 1
ATOM 1120 O O . ASP A 1 133 ? -27.608 8.757 49.993 1.00 61.50 133 ASP A O 1
ATOM 1124 N N . ASN A 1 134 ? -27.232 10.189 48.309 1.00 59.88 134 ASN A N 1
ATOM 1125 C CA . ASN A 1 134 ? -27.080 11.398 49.126 1.00 59.88 134 ASN A CA 1
ATOM 1126 C C . ASN A 1 134 ? -28.242 12.383 48.892 1.00 59.88 134 ASN A C 1
ATOM 1128 O O . ASN A 1 134 ? -28.016 13.505 48.416 1.00 59.88 134 ASN A O 1
ATOM 1132 N N . PRO A 1 135 ? -29.493 12.056 49.284 1.00 54.22 135 PRO A N 1
ATOM 1133 C CA . PRO A 1 135 ? -30.544 13.057 49.272 1.00 54.22 135 PRO A CA 1
ATOM 1134 C C . PRO A 1 135 ? -30.092 14.169 50.215 1.00 54.22 135 PRO A C 1
ATOM 1136 O O . PRO A 1 135 ? -29.800 13.903 51.386 1.00 54.22 135 PRO A O 1
ATOM 1139 N N . LYS A 1 136 ? -29.950 15.393 49.677 1.00 55.03 136 LYS A N 1
ATOM 1140 C CA . LYS A 1 136 ? -29.541 16.605 50.406 1.00 55.03 136 LYS A CA 1
ATOM 1141 C C . LYS A 1 136 ? -30.024 16.497 51.846 1.00 55.03 136 LYS A C 1
ATOM 1143 O O . LYS A 1 136 ? -31.232 16.516 52.074 1.00 55.03 136 LYS A O 1
ATOM 1148 N N . ARG A 1 137 ? -29.095 16.357 52.802 1.00 51.91 137 ARG A N 1
ATOM 1149 C CA . ARG A 1 137 ? -29.414 16.476 54.227 1.00 51.91 137 ARG A CA 1
ATOM 1150 C C . ARG A 1 137 ? -30.053 17.849 54.394 1.00 51.91 137 ARG A C 1
ATOM 1152 O O . ARG A 1 137 ? -29.338 18.848 54.418 1.00 51.91 137 ARG A O 1
ATOM 1159 N N . LEU A 1 138 ? -31.384 17.881 54.399 1.00 46.75 138 LEU A N 1
ATOM 1160 C CA . LEU A 1 138 ? -32.196 19.052 54.682 1.00 46.75 138 LEU A CA 1
ATOM 1161 C C . LEU A 1 138 ? -31.789 19.499 56.087 1.00 46.75 138 LEU A C 1
ATOM 1163 O O . LEU A 1 138 ? -32.161 18.870 57.077 1.00 46.75 138 LEU A O 1
ATOM 1167 N N . LYS A 1 139 ? -30.911 20.499 56.141 1.00 42.25 139 LYS A N 1
ATOM 1168 C CA . LYS A 1 139 ? -30.703 21.336 57.316 1.00 42.25 139 LYS A CA 1
ATOM 1169 C C . LYS A 1 139 ? -31.682 22.491 57.248 1.00 42.25 139 LYS A C 1
ATOM 1171 O O . LYS A 1 139 ? -31.885 22.997 56.121 1.00 42.25 139 LYS A O 1
#

pLDDT: mean 83.47, std 13.67, range [37.38, 98.0]

Secondary structure (DSSP, 8-state):
------TTTTS-GGGT-GGGGG--TT-EEEES-HHHHH-TTT--HHHHHTT--TT-SS--EEEEEEEE-TTSEEEEE-TTS-EEEEEHHHHTTSEEEHHHHHHHHHHHHHHHHHHHHHHHHHHHHHHHHHHHHS-----

Radius of gyration: 25.44 Å; chains: 1; bounding box: 57×46×74 Å